Protein AF-A0A529N9Q9-F1 (afdb_monomer_lite)

Sequence (96 aa):
VVTRGGTTVYLRGQCPQDLDTAENIDSHDPVEQTHKVMQNIRQLIEECGGTMEHLVKVVVYITDVRHREAVYRTMGEYIKGVHPVSTGLVVQALAR

Foldseek 3Di:
DDDDPDDDDDDDQFWCADPVPRHHDPDPQLLSRLVSRLVVVQVVQVVVVHGLLPAAEDEEEDQDPVCVVSNCVSVCVSCPVRDHHYHYDHDNDDDD

pLDDT: mean 94.92, std 5.93, range [66.5, 98.56]

Radius of gyration: 13.72 Å; chains: 1; bounding box: 34×30×32 Å

Structure (mmCIF, N/CA/C/O backbone):
data_AF-A0A529N9Q9-F1
#
_entry.id   AF-A0A529N9Q9-F1
#
loop_
_atom_site.group_PDB
_atom_site.id
_atom_site.type_symbol
_atom_site.label_atom_id
_atom_site.label_alt_id
_atom_site.label_comp_id
_atom_site.label_asym_id
_atom_site.label_entity_id
_atom_site.label_seq_id
_atom_site.pdbx_PDB_ins_code
_atom_site.Cartn_x
_atom_site.Cartn_y
_atom_site.Cartn_z
_atom_site.occupancy
_atom_site.B_iso_or_equiv
_atom_site.auth_seq_id
_atom_site.auth_comp_id
_atom_site.auth_asym_id
_atom_site.auth_atom_id
_atom_site.pdbx_PDB_model_num
ATOM 1 N N . VAL A 1 1 ? -15.942 -4.128 8.210 1.00 66.81 1 VAL A N 1
ATOM 2 C CA . VAL A 1 1 ? -15.688 -3.626 9.580 1.00 66.81 1 VAL A CA 1
ATOM 3 C C . VAL A 1 1 ? -17.006 -3.586 10.310 1.00 66.81 1 VAL A C 1
ATOM 5 O O . VAL A 1 1 ? -17.966 -3.084 9.739 1.00 66.81 1 VAL A O 1
ATOM 8 N N . VAL A 1 2 ? -17.074 -4.129 11.521 1.00 72.75 2 VAL A N 1
ATOM 9 C CA . VAL A 1 2 ? -18.201 -3.851 12.415 1.00 72.75 2 VAL A CA 1
ATOM 10 C C . VAL A 1 2 ? -17.788 -2.641 13.240 1.00 72.75 2 VAL A C 1
ATOM 12 O O . VAL A 1 2 ? -16.905 -2.744 14.080 1.00 72.75 2 VAL A O 1
ATOM 15 N N . THR A 1 3 ? -18.363 -1.481 12.939 1.00 77.44 3 THR A N 1
ATOM 16 C CA . THR A 1 3 ? -18.102 -0.226 13.655 1.00 77.44 3 THR A CA 1
ATOM 17 C C . THR A 1 3 ? -19.430 0.427 14.024 1.00 77.44 3 THR A C 1
ATOM 19 O O . THR A 1 3 ? -20.403 0.322 13.276 1.00 77.44 3 THR A O 1
ATOM 22 N N . ARG A 1 4 ? -19.499 1.062 15.198 1.00 82.31 4 ARG A N 1
ATOM 23 C CA . ARG A 1 4 ? -20.642 1.871 15.645 1.00 82.31 4 ARG A CA 1
ATOM 24 C C . ARG A 1 4 ? -20.138 3.282 15.921 1.00 82.31 4 ARG A C 1
ATOM 26 O O . ARG A 1 4 ? -19.335 3.465 16.826 1.00 82.31 4 ARG A O 1
ATOM 33 N N . GLY A 1 5 ? -20.603 4.255 15.137 1.00 83.81 5 GLY A N 1
ATOM 34 C CA . GLY A 1 5 ? -20.230 5.666 15.295 1.00 83.81 5 GLY A CA 1
ATOM 35 C C . GLY A 1 5 ? -18.826 6.042 14.800 1.00 83.81 5 GLY A C 1
ATOM 36 O O . GLY A 1 5 ? -18.398 7.159 15.055 1.00 83.81 5 GLY A O 1
ATOM 37 N N . GLY A 1 6 ? -18.113 5.141 14.111 1.00 85.44 6 GLY A N 1
ATOM 38 C CA . GLY A 1 6 ? -16.794 5.423 13.534 1.00 85.44 6 GLY A CA 1
ATOM 39 C C . GLY A 1 6 ? -16.832 5.819 12.055 1.00 85.44 6 GLY A C 1
ATOM 40 O O . GLY A 1 6 ? -17.819 5.591 11.354 1.00 85.44 6 GLY A O 1
ATOM 41 N N . THR A 1 7 ? -15.716 6.359 11.571 1.00 90.44 7 THR A N 1
ATOM 42 C CA . THR A 1 7 ? -15.516 6.748 10.168 1.00 90.44 7 THR A CA 1
ATOM 43 C C . THR A 1 7 ? -14.965 5.578 9.356 1.00 90.44 7 THR A C 1
ATOM 45 O O . THR A 1 7 ? -14.088 4.849 9.816 1.00 90.44 7 THR A O 1
ATOM 48 N N . THR A 1 8 ? -15.459 5.393 8.130 1.00 93.94 8 THR A N 1
ATOM 49 C CA . THR A 1 8 ? -14.844 4.480 7.152 1.00 93.94 8 THR A CA 1
ATOM 50 C C . THR A 1 8 ? -14.113 5.301 6.104 1.00 93.94 8 THR A C 1
ATOM 52 O O . THR A 1 8 ? -14.721 6.154 5.463 1.00 93.94 8 THR A O 1
ATOM 55 N N . VAL A 1 9 ? -12.825 5.022 5.917 1.00 94.62 9 VAL A N 1
ATOM 56 C CA . VAL A 1 9 ? -11.978 5.692 4.926 1.00 94.62 9 VAL A CA 1
ATOM 57 C C . VAL A 1 9 ? -11.700 4.727 3.778 1.00 94.62 9 VAL A C 1
ATOM 59 O O . VAL A 1 9 ? -11.261 3.599 4.000 1.00 94.62 9 VAL A O 1
ATOM 62 N N . TYR A 1 10 ? -11.952 5.173 2.548 1.00 95.94 10 TYR A N 1
ATOM 63 C CA . TYR A 1 10 ? -11.593 4.448 1.331 1.00 95.94 10 TYR A CA 1
ATOM 64 C C . TYR A 1 10 ? -10.402 5.143 0.681 1.00 95.94 10 TYR A C 1
ATOM 66 O O . TYR A 1 10 ? -10.519 6.274 0.216 1.00 95.94 10 TYR A O 1
ATOM 74 N N . LEU A 1 11 ? -9.257 4.465 0.651 1.00 95.75 11 LEU A N 1
ATOM 75 C CA . LEU A 1 11 ? -8.057 4.985 0.008 1.00 95.75 11 LEU A CA 1
ATOM 76 C C . LEU A 1 11 ? -8.030 4.578 -1.464 1.00 95.75 11 LEU A C 1
ATOM 78 O O . LEU A 1 11 ? -8.307 3.426 -1.807 1.00 95.75 11 LEU A O 1
ATOM 82 N N . ARG A 1 12 ? -7.642 5.517 -2.335 1.00 93.88 12 ARG A N 1
ATOM 83 C CA . ARG A 1 12 ? -7.241 5.178 -3.706 1.00 93.88 12 ARG A CA 1
ATOM 84 C C . ARG A 1 12 ? -6.035 4.232 -3.674 1.00 93.88 12 ARG A C 1
ATOM 86 O O . ARG A 1 12 ? -5.273 4.237 -2.704 1.00 93.88 12 ARG A O 1
ATOM 93 N N . GLY A 1 13 ? -5.846 3.457 -4.743 1.00 94.69 13 GLY A N 1
ATOM 94 C CA . GLY A 1 13 ? -4.651 2.627 -4.903 1.00 94.69 13 GLY A CA 1
ATOM 95 C C . GLY A 1 13 ? -3.383 3.471 -4.773 1.00 94.69 13 GLY A C 1
ATOM 96 O O . GLY A 1 13 ? -3.317 4.568 -5.324 1.00 94.69 13 GLY A O 1
ATOM 97 N N . GLN A 1 14 ? -2.413 2.980 -4.006 1.00 96.62 14 GLN A N 1
ATOM 98 C CA . GLN A 1 14 ? -1.148 3.673 -3.785 1.00 96.62 14 GLN A CA 1
ATOM 99 C C . GLN A 1 14 ? -0.055 3.059 -4.657 1.00 96.62 14 GLN A C 1
ATOM 101 O O . GLN A 1 14 ? 0.138 1.844 -4.655 1.00 96.62 14 GLN A O 1
ATOM 106 N N . CYS A 1 15 ? 0.651 3.926 -5.378 1.00 96.00 15 CYS A N 1
ATOM 107 C CA . CYS A 1 15 ? 1.852 3.623 -6.154 1.00 96.00 15 CYS A CA 1
ATOM 108 C C . CYS A 1 15 ? 3.097 4.086 -5.377 1.00 96.00 15 CYS A C 1
ATOM 110 O O . CYS A 1 15 ? 2.954 4.865 -4.425 1.00 96.00 15 CYS A O 1
ATOM 112 N N . PRO A 1 16 ? 4.311 3.636 -5.747 1.00 96.75 16 PRO A N 1
ATOM 113 C CA . PRO A 1 16 ? 5.551 4.099 -5.128 1.00 96.75 16 PRO A CA 1
ATOM 114 C C . PRO A 1 16 ? 5.899 5.513 -5.623 1.00 96.75 16 PRO A C 1
ATOM 116 O O . PRO A 1 16 ? 6.898 5.725 -6.301 1.00 96.75 16 PRO A O 1
ATOM 119 N N . GLN A 1 17 ? 5.038 6.477 -5.307 1.00 95.12 17 GLN A N 1
ATOM 120 C CA . GLN A 1 17 ? 5.103 7.857 -5.779 1.00 95.12 17 GLN A CA 1
ATOM 121 C C . GLN A 1 17 ? 5.182 8.841 -4.624 1.00 95.12 17 GLN A C 1
ATOM 123 O O . GLN A 1 17 ? 4.680 8.564 -3.534 1.00 95.12 17 GLN A O 1
ATOM 128 N N . ASP A 1 18 ? 5.768 10.000 -4.865 1.00 95.31 18 ASP A N 1
ATOM 129 C CA . ASP A 1 18 ? 5.603 11.149 -3.993 1.00 95.31 18 ASP A CA 1
ATOM 130 C C . ASP A 1 18 ? 4.149 11.654 -4.035 1.00 95.31 18 ASP A C 1
ATOM 132 O O . ASP A 1 18 ? 3.524 11.700 -5.098 1.00 95.31 18 ASP A O 1
ATOM 136 N N . LEU A 1 19 ? 3.569 11.951 -2.870 1.00 93.25 19 LEU A N 1
ATOM 137 C CA . LEU A 1 19 ? 2.161 12.347 -2.787 1.00 93.25 19 LEU A CA 1
ATOM 138 C C . LEU A 1 19 ? 1.936 13.808 -3.191 1.00 93.25 19 LEU A C 1
ATOM 140 O O . LEU A 1 19 ? 0.838 14.115 -3.659 1.00 93.25 19 LEU A O 1
ATOM 144 N N . ASP A 1 20 ? 2.959 14.658 -3.080 1.00 93.50 20 ASP A N 1
ATOM 145 C CA . ASP A 1 20 ? 2.884 16.080 -3.410 1.00 93.50 20 ASP A CA 1
ATOM 146 C C . ASP A 1 20 ? 3.160 16.317 -4.898 1.00 93.50 20 ASP A C 1
ATOM 148 O O . ASP A 1 20 ? 2.460 17.100 -5.544 1.00 93.50 20 ASP A O 1
ATOM 152 N N . THR A 1 21 ? 4.149 15.619 -5.470 1.00 95.06 21 THR A N 1
ATOM 153 C CA . THR A 1 21 ? 4.537 15.804 -6.884 1.00 95.06 21 THR A CA 1
ATOM 154 C C . THR A 1 21 ? 3.877 14.820 -7.847 1.00 95.06 21 THR A C 1
ATOM 156 O O . THR A 1 21 ? 3.875 15.057 -9.053 1.00 95.06 21 THR A O 1
ATOM 159 N N . ALA A 1 22 ? 3.307 13.724 -7.335 1.00 91.88 22 ALA A N 1
ATOM 160 C CA . ALA A 1 22 ? 2.806 12.592 -8.120 1.00 91.88 22 ALA A CA 1
ATOM 161 C C . ALA A 1 22 ? 3.873 11.880 -8.981 1.00 91.88 22 ALA A C 1
ATOM 163 O O . ALA A 1 22 ? 3.535 11.075 -9.853 1.00 91.88 22 ALA A O 1
ATOM 164 N N . GLU A 1 23 ? 5.161 12.126 -8.731 1.00 95.00 23 GLU A N 1
ATOM 165 C CA . GLU A 1 23 ? 6.256 11.445 -9.422 1.00 95.00 23 GLU A CA 1
ATOM 166 C C . GLU A 1 23 ? 6.557 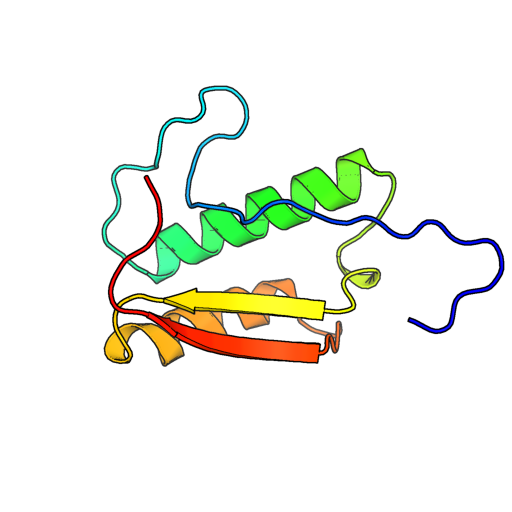10.093 -8.769 1.00 95.00 23 GLU A C 1
ATOM 168 O O . GLU A 1 23 ? 6.623 9.974 -7.545 1.00 95.00 23 GLU A O 1
ATOM 173 N N . ASN A 1 24 ? 6.760 9.054 -9.582 1.00 94.31 24 ASN A N 1
ATOM 174 C CA . ASN A 1 24 ? 7.211 7.759 -9.075 1.00 94.31 24 ASN A CA 1
ATOM 175 C C . ASN A 1 24 ? 8.680 7.835 -8.657 1.00 94.31 24 ASN A C 1
ATOM 177 O O . ASN A 1 24 ? 9.480 8.495 -9.319 1.00 94.31 24 ASN A O 1
ATOM 181 N N . ILE A 1 25 ? 9.048 7.092 -7.616 1.00 95.69 25 ILE A N 1
ATOM 182 C CA . ILE A 1 25 ? 10.460 6.863 -7.310 1.00 95.69 25 ILE A CA 1
ATOM 183 C C . ILE A 1 25 ? 11.124 6.133 -8.483 1.00 95.69 25 ILE A C 1
ATOM 185 O O . ILE A 1 25 ? 10.522 5.246 -9.098 1.00 95.69 25 ILE A O 1
ATOM 189 N N . ASP A 1 26 ? 12.379 6.472 -8.764 1.00 95.25 26 ASP A N 1
ATOM 190 C CA . ASP A 1 26 ? 13.184 5.791 -9.779 1.00 95.25 26 ASP A CA 1
ATOM 191 C C . ASP A 1 26 ? 13.802 4.507 -9.204 1.00 95.25 26 ASP A C 1
ATOM 193 O O . ASP A 1 26 ? 15.004 4.402 -8.976 1.00 95.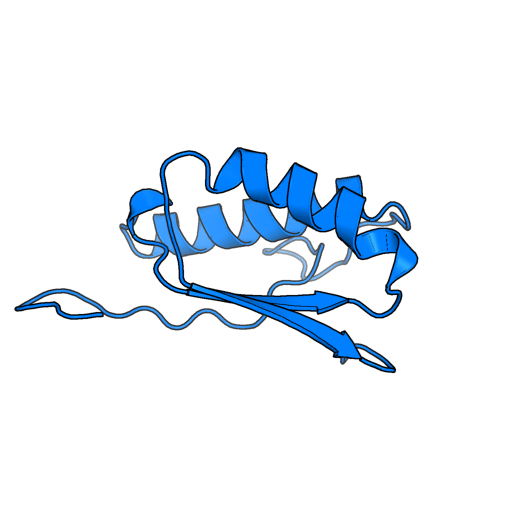25 26 ASP A O 1
ATOM 197 N N . SER A 1 27 ? 12.945 3.537 -8.881 1.00 95.31 27 SER A N 1
ATOM 198 C CA . SER A 1 27 ? 13.361 2.230 -8.377 1.00 95.31 27 SER A CA 1
ATOM 199 C C . SER A 1 27 ? 12.593 1.115 -9.061 1.00 95.31 27 SER A C 1
ATOM 201 O O . SER A 1 27 ? 11.386 1.210 -9.286 1.00 95.31 27 SER A O 1
ATOM 203 N N . HIS A 1 28 ? 13.306 0.033 -9.362 1.00 94.06 28 HIS A N 1
ATOM 204 C CA . HIS A 1 28 ? 12.748 -1.229 -9.847 1.00 94.06 28 HIS A CA 1
ATOM 205 C C . HIS A 1 28 ? 12.800 -2.324 -8.770 1.00 94.06 28 HIS A C 1
ATOM 207 O O . HIS A 1 28 ? 12.401 -3.459 -9.035 1.00 94.06 28 HIS A O 1
ATOM 213 N N . ASP A 1 29 ? 13.289 -2.006 -7.565 1.00 97.62 29 ASP A N 1
ATOM 214 C CA . ASP A 1 29 ? 13.313 -2.942 -6.447 1.00 97.62 29 ASP A CA 1
ATOM 215 C C . ASP A 1 29 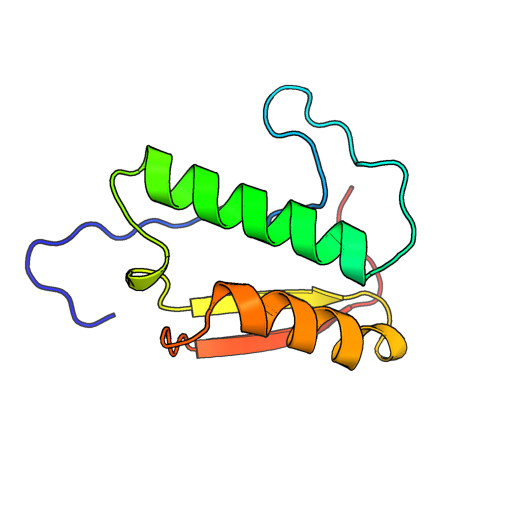? 11.917 -3.019 -5.801 1.00 97.62 29 ASP A C 1
ATOM 217 O O . ASP A 1 29 ? 11.416 -2.013 -5.283 1.00 97.62 29 ASP A O 1
ATOM 221 N N . PRO A 1 30 ? 11.264 -4.198 -5.780 1.00 97.38 30 PRO A N 1
ATOM 222 C CA . PRO A 1 30 ? 9.977 -4.360 -5.112 1.00 97.38 30 PRO A CA 1
ATOM 223 C C . PRO A 1 30 ? 10.008 -4.001 -3.620 1.00 97.38 30 PRO A C 1
ATOM 225 O O . PRO A 1 30 ? 8.971 -3.605 -3.084 1.00 97.38 30 PRO A O 1
ATOM 228 N N . VAL A 1 31 ? 11.148 -4.135 -2.931 1.00 98.44 31 VAL A N 1
ATOM 229 C CA . VAL A 1 31 ? 11.270 -3.787 -1.505 1.00 98.44 31 VAL A CA 1
ATOM 230 C C . VAL A 1 31 ? 11.151 -2.278 -1.317 1.00 98.44 31 VAL A C 1
ATOM 232 O O . VAL A 1 31 ? 10.280 -1.822 -0.573 1.00 98.44 31 VAL A O 1
ATOM 235 N N . GLU A 1 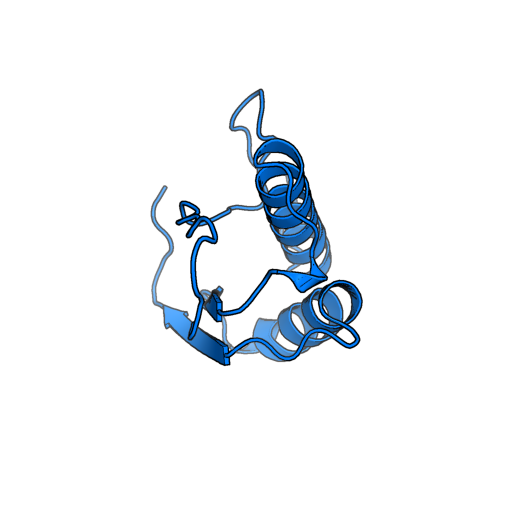32 ? 11.961 -1.497 -2.032 1.00 98.50 32 GLU A N 1
ATOM 236 C CA . GLU A 1 32 ? 11.920 -0.030 -1.983 1.00 98.50 32 GLU A CA 1
ATOM 237 C C . GLU A 1 32 ? 10.552 0.516 -2.403 1.00 98.50 32 GLU A C 1
ATOM 239 O O . GLU A 1 32 ? 9.973 1.363 -1.715 1.00 98.50 32 GLU A O 1
ATOM 244 N N . GLN A 1 33 ? 9.979 -0.028 -3.482 1.00 98.19 33 GLN A N 1
ATOM 245 C CA . GLN A 1 33 ? 8.634 0.339 -3.920 1.00 98.19 33 GLN A CA 1
ATOM 246 C C . GLN A 1 33 ? 7.583 0.047 -2.840 1.00 98.19 33 GLN A C 1
ATOM 248 O O . GLN A 1 33 ? 6.719 0.886 -2.573 1.00 98.19 33 GLN A O 1
ATOM 253 N N . THR A 1 34 ? 7.664 -1.110 -2.174 1.00 98.56 34 THR A N 1
ATOM 254 C CA . THR A 1 34 ? 6.726 -1.469 -1.098 1.00 98.56 34 THR A CA 1
ATOM 255 C C . THR A 1 34 ? 6.859 -0.530 0.097 1.00 98.56 34 THR A C 1
ATOM 257 O O . THR A 1 34 ? 5.839 -0.107 0.642 1.00 98.56 34 THR A O 1
ATOM 260 N N . HIS A 1 35 ? 8.081 -0.152 0.489 1.00 98.56 35 HIS A N 1
ATOM 261 C CA . HIS A 1 35 ? 8.288 0.831 1.556 1.00 98.56 35 HIS A CA 1
ATOM 262 C C . HIS A 1 35 ? 7.598 2.156 1.236 1.00 98.56 35 HIS A C 1
ATOM 264 O O . HIS A 1 35 ? 6.852 2.663 2.078 1.00 98.56 35 HIS A O 1
ATOM 270 N N . LYS A 1 36 ? 7.773 2.683 0.017 1.00 98.44 36 LYS A N 1
ATOM 271 C CA . LYS A 1 36 ? 7.133 3.942 -0.382 1.00 98.44 36 LYS A CA 1
ATOM 272 C C . LYS A 1 36 ? 5.607 3.831 -0.395 1.00 98.44 36 LYS A C 1
ATOM 274 O O . LYS A 1 36 ? 4.928 4.690 0.159 1.00 98.44 36 LYS A O 1
ATOM 279 N N . VAL A 1 37 ? 5.059 2.745 -0.947 1.00 98.19 37 VAL A N 1
ATOM 280 C CA . VAL A 1 37 ? 3.607 2.486 -0.940 1.00 98.19 37 VAL A CA 1
ATOM 281 C C . VAL A 1 37 ? 3.057 2.444 0.489 1.00 98.19 37 VAL A C 1
ATOM 283 O O . VAL A 1 37 ? 2.046 3.081 0.779 1.00 98.19 37 VAL A O 1
ATOM 286 N N . MET A 1 38 ? 3.721 1.733 1.404 1.00 98.44 38 MET A N 1
ATOM 287 C CA . MET A 1 38 ? 3.261 1.611 2.790 1.00 98.44 38 MET A CA 1
ATOM 288 C C . MET A 1 38 ? 3.429 2.904 3.598 1.00 98.44 38 MET A C 1
ATOM 290 O O . MET A 1 38 ? 2.608 3.179 4.474 1.00 98.44 38 MET A O 1
ATOM 294 N N . GLN A 1 39 ? 4.447 3.716 3.300 1.00 98.50 39 GLN A N 1
ATOM 295 C CA . GLN A 1 39 ? 4.587 5.071 3.847 1.00 98.50 39 GLN A CA 1
ATOM 296 C C . GLN A 1 39 ? 3.427 5.966 3.399 1.00 98.50 39 GLN A C 1
ATOM 298 O O . GLN A 1 39 ? 2.805 6.602 4.245 1.00 98.50 39 GLN A O 1
ATOM 303 N N . ASN A 1 40 ? 3.068 5.933 2.112 1.00 98.31 40 ASN A N 1
ATOM 304 C CA . ASN A 1 40 ? 1.930 6.687 1.584 1.00 98.31 40 ASN A CA 1
ATOM 305 C C . ASN A 1 40 ? 0.607 6.254 2.236 1.00 98.31 40 ASN A C 1
ATOM 307 O O . ASN A 1 40 ? -0.197 7.095 2.627 1.00 98.31 40 ASN A O 1
ATOM 311 N N . ILE A 1 41 ? 0.382 4.943 2.401 1.00 98.06 41 ILE A N 1
ATOM 312 C CA . ILE A 1 41 ? -0.805 4.423 3.102 1.00 98.06 41 ILE A CA 1
ATOM 313 C C . ILE A 1 41 ? -0.853 4.944 4.541 1.00 98.06 41 ILE A C 1
ATOM 315 O O . ILE A 1 41 ? -1.904 5.410 4.977 1.00 98.06 41 ILE A O 1
ATOM 319 N N . ARG A 1 42 ? 0.267 4.880 5.272 1.00 97.94 42 ARG A N 1
ATOM 320 C CA . ARG A 1 42 ? 0.350 5.379 6.649 1.00 97.94 42 ARG A CA 1
ATOM 321 C C . ARG A 1 42 ? 0.021 6.867 6.725 1.00 97.94 42 ARG A C 1
ATOM 323 O O . ARG A 1 42 ? -0.859 7.231 7.496 1.00 97.94 42 ARG A O 1
ATOM 330 N N . GLN A 1 43 ? 0.675 7.678 5.896 1.00 98.00 43 GLN A N 1
ATOM 331 C CA . GLN A 1 43 ? 0.465 9.122 5.850 1.00 98.00 43 GLN A CA 1
ATOM 332 C C . GLN A 1 43 ? -1.010 9.460 5.599 1.00 98.00 43 GLN A C 1
ATOM 334 O O . GLN A 1 43 ? -1.601 10.221 6.355 1.00 98.00 43 GLN A O 1
ATOM 339 N N . LEU A 1 44 ? -1.646 8.828 4.608 1.00 97.50 44 LEU A N 1
ATOM 340 C CA . LEU A 1 44 ? -3.056 9.083 4.292 1.00 97.50 44 LEU A CA 1
ATOM 341 C C . LEU A 1 44 ? -4.011 8.649 5.414 1.00 97.50 44 LEU A C 1
ATOM 343 O O . LEU A 1 44 ? -5.043 9.284 5.629 1.00 97.50 44 LEU A O 1
ATOM 347 N N . ILE A 1 45 ? -3.696 7.566 6.132 1.00 97.19 45 ILE A N 1
ATOM 348 C CA . ILE A 1 45 ? -4.476 7.157 7.308 1.00 97.19 45 ILE A CA 1
ATOM 349 C C . ILE A 1 45 ? -4.335 8.195 8.430 1.00 97.19 45 ILE A C 1
ATOM 351 O O . ILE A 1 45 ? -5.338 8.549 9.052 1.00 97.19 45 ILE A O 1
ATOM 355 N N . GLU A 1 46 ? -3.121 8.688 8.674 1.00 97.50 46 GLU A N 1
ATOM 356 C CA . GLU A 1 46 ? -2.822 9.696 9.699 1.00 97.50 46 GLU A CA 1
ATOM 357 C C . GLU A 1 46 ? -3.470 11.053 9.377 1.00 97.50 46 GLU A C 1
ATOM 359 O O . GLU A 1 46 ? -4.076 11.661 10.258 1.00 97.50 46 GLU A O 1
ATOM 364 N N . GLU A 1 47 ? -3.463 11.485 8.113 1.00 96.69 47 GLU A N 1
ATOM 365 C CA . GLU A 1 47 ? -4.163 12.692 7.638 1.00 96.69 47 GLU A CA 1
ATOM 366 C C . GLU A 1 47 ? -5.685 12.614 7.847 1.00 96.69 47 GLU A C 1
ATOM 368 O O . GLU A 1 47 ? -6.343 13.629 8.074 1.00 96.69 47 GLU A O 1
ATOM 373 N N . CYS A 1 48 ? -6.253 11.404 7.842 1.00 96.06 48 CYS A N 1
ATOM 374 C CA . CYS A 1 48 ? -7.658 11.167 8.178 1.00 96.06 48 CYS A CA 1
ATOM 375 C C . CYS A 1 48 ? -7.925 11.095 9.697 1.00 96.06 48 CYS A C 1
ATOM 377 O O . CYS A 1 48 ? -9.050 10.791 10.104 1.00 96.06 48 CYS A O 1
ATOM 379 N N . GLY A 1 49 ? -6.912 11.323 10.540 1.00 95.94 49 GLY A N 1
ATOM 380 C CA . GLY A 1 49 ? -6.995 11.206 11.999 1.00 95.94 49 GLY A CA 1
ATOM 381 C C . GLY A 1 49 ? -6.931 9.766 12.523 1.00 95.94 49 GLY A C 1
ATOM 382 O O . GLY A 1 49 ? -7.335 9.507 13.657 1.00 95.94 49 GLY A O 1
ATOM 383 N N . GLY A 1 50 ? -6.480 8.813 11.701 1.00 95.56 50 GLY A N 1
ATOM 384 C CA . GLY A 1 50 ? -6.323 7.407 12.065 1.00 95.56 50 GLY A CA 1
ATOM 385 C C . GLY A 1 50 ? -4.883 7.011 12.408 1.00 95.56 50 GLY A C 1
ATOM 386 O O . GLY A 1 50 ? -3.972 7.827 12.432 1.00 95.56 50 GLY A O 1
ATOM 387 N N . THR A 1 51 ? -4.674 5.715 12.643 1.00 96.75 51 THR A N 1
ATOM 388 C CA . THR A 1 51 ? -3.360 5.078 12.789 1.00 96.75 51 THR A CA 1
ATOM 389 C C . THR A 1 51 ? -3.356 3.772 11.994 1.00 96.75 51 THR A C 1
ATOM 391 O O . THR A 1 51 ? -4.416 3.268 11.609 1.00 96.75 51 THR A O 1
ATOM 394 N N . MET A 1 52 ? -2.180 3.176 11.775 1.00 96.62 52 MET A N 1
ATOM 395 C CA . MET A 1 52 ? -2.069 1.883 11.082 1.00 96.62 52 MET A CA 1
ATOM 396 C C . MET A 1 52 ? -2.895 0.761 11.732 1.00 96.62 52 MET A C 1
ATOM 398 O O . MET A 1 52 ? -3.306 -0.155 11.026 1.00 96.62 52 MET A O 1
ATOM 402 N N . GLU A 1 53 ? -3.200 0.838 13.032 1.00 95.94 53 GLU A N 1
ATOM 403 C CA . GLU A 1 53 ? -4.064 -0.126 13.734 1.00 95.94 53 GLU A CA 1
ATOM 404 C C . GLU A 1 53 ? -5.505 -0.139 13.203 1.00 95.94 53 GLU A C 1
ATOM 406 O O . GLU A 1 53 ? -6.205 -1.145 13.312 1.00 95.94 53 GLU A O 1
ATOM 411 N N . HIS A 1 54 ? -5.944 0.952 12.570 1.00 95.31 54 HIS A N 1
ATOM 412 C CA . HIS A 1 54 ? -7.254 1.048 11.929 1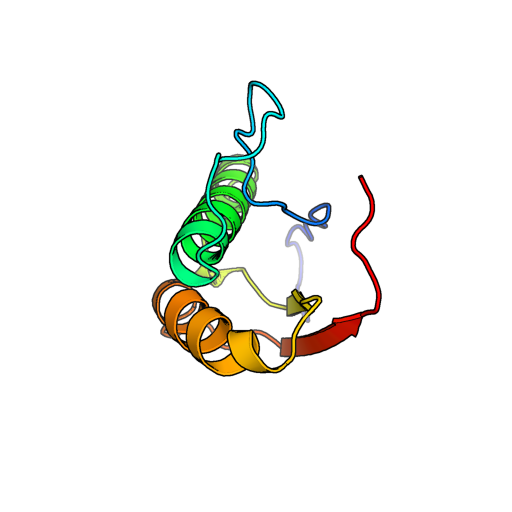.00 95.31 54 HIS A CA 1
ATOM 413 C C . HIS A 1 54 ? -7.292 0.421 10.524 1.00 95.31 54 HIS A C 1
ATOM 415 O O . HIS A 1 54 ? -8.360 0.375 9.905 1.00 95.31 54 HIS A O 1
ATOM 421 N N . LEU A 1 55 ? -6.165 -0.073 9.992 1.00 96.31 55 LEU A N 1
ATOM 422 C CA . LEU A 1 55 ? -6.146 -0.773 8.710 1.00 96.31 55 LEU A CA 1
ATOM 423 C C . LEU A 1 55 ? -6.843 -2.133 8.844 1.00 96.31 55 LEU A C 1
ATOM 425 O O . LEU A 1 55 ? -6.364 -3.047 9.506 1.00 96.31 55 LEU A O 1
ATOM 429 N N . VAL A 1 56 ? -7.967 -2.289 8.149 1.00 95.94 56 VAL A N 1
ATOM 430 C CA . VAL A 1 56 ? -8.807 -3.500 8.228 1.00 95.94 56 VAL A CA 1
ATOM 431 C C . VAL A 1 56 ? -8.765 -4.377 6.979 1.00 95.94 56 VAL A C 1
ATOM 433 O O . VAL A 1 56 ? -9.107 -5.560 7.039 1.00 95.94 56 VAL A O 1
ATOM 436 N N . LYS A 1 57 ? -8.389 -3.810 5.829 1.00 97.12 57 LYS A N 1
ATOM 437 C CA . LYS A 1 57 ? -8.328 -4.515 4.550 1.00 97.12 57 LYS A CA 1
ATOM 438 C C . LYS A 1 57 ? -7.288 -3.882 3.634 1.00 97.12 57 LYS A C 1
ATOM 440 O O . LYS A 1 57 ? -7.262 -2.665 3.492 1.00 97.12 57 LYS A O 1
ATOM 445 N N . VAL A 1 58 ? -6.508 -4.721 2.962 1.00 97.38 58 VAL A N 1
ATOM 446 C CA . VAL A 1 58 ? -5.578 -4.336 1.897 1.00 97.38 58 VAL A CA 1
ATOM 447 C C . VAL A 1 58 ? -5.769 -5.249 0.684 1.00 97.38 58 VAL A C 1
ATOM 449 O O . VAL A 1 58 ? -6.011 -6.451 0.818 1.00 97.38 58 VAL A O 1
ATOM 452 N N . VAL A 1 59 ? -5.690 -4.671 -0.513 1.00 98.19 59 VAL A N 1
ATOM 453 C CA . VAL A 1 59 ? -5.681 -5.410 -1.780 1.00 98.19 59 VAL A CA 1
ATOM 454 C C . VAL A 1 59 ? -4.404 -5.033 -2.515 1.00 98.19 59 VAL A C 1
ATOM 456 O O . VAL A 1 59 ? -4.206 -3.870 -2.854 1.00 98.19 59 VAL A O 1
ATOM 459 N N . VAL A 1 60 ? -3.531 -6.014 -2.714 1.00 98.06 60 VAL A N 1
ATOM 460 C CA . VAL A 1 60 ? -2.193 -5.841 -3.275 1.00 98.06 60 VAL A CA 1
ATOM 461 C C . VAL A 1 60 ? -2.186 -6.360 -4.706 1.00 98.06 60 VAL A C 1
ATOM 463 O O . VAL A 1 60 ? -2.495 -7.529 -4.946 1.00 98.06 60 VAL A O 1
ATOM 466 N N . TYR A 1 61 ? -1.793 -5.498 -5.638 1.00 98.19 61 TYR A N 1
ATOM 467 C CA . TYR A 1 61 ? -1.594 -5.835 -7.042 1.00 98.19 61 TYR A CA 1
ATOM 468 C C . TYR A 1 61 ? -0.100 -5.797 -7.350 1.00 98.19 61 TYR A C 1
ATOM 470 O O . TYR A 1 61 ? 0.551 -4.781 -7.118 1.00 98.19 61 TYR A O 1
ATOM 478 N N . ILE A 1 62 ? 0.437 -6.892 -7.877 1.00 97.69 62 ILE A N 1
ATOM 479 C CA . ILE A 1 62 ? 1.809 -6.972 -8.392 1.00 97.69 62 ILE A CA 1
ATOM 480 C C . ILE A 1 62 ? 1.772 -7.461 -9.837 1.00 97.69 62 ILE A C 1
ATOM 482 O O . ILE A 1 62 ? 0.833 -8.145 -10.237 1.00 97.69 62 ILE A O 1
ATOM 486 N N . THR A 1 63 ? 2.784 -7.126 -10.629 1.00 96.94 63 THR A N 1
ATOM 487 C CA . THR A 1 63 ? 2.875 -7.584 -12.025 1.00 96.94 63 THR A CA 1
ATOM 488 C C . THR A 1 63 ? 3.639 -8.893 -12.178 1.00 96.94 63 THR A C 1
ATOM 490 O O . THR A 1 63 ? 3.452 -9.613 -13.153 1.00 96.94 63 THR A O 1
ATOM 493 N N . ASP A 1 64 ? 4.472 -9.233 -11.195 1.00 96.88 64 ASP A N 1
ATOM 494 C CA . ASP A 1 64 ? 5.318 -10.417 -11.228 1.00 96.88 64 ASP A CA 1
ATOM 495 C C . ASP A 1 64 ? 5.245 -11.177 -9.902 1.00 96.88 64 ASP A C 1
ATOM 497 O O . ASP A 1 64 ? 5.542 -10.647 -8.829 1.00 96.88 64 ASP A O 1
ATOM 501 N N . VAL A 1 65 ? 4.874 -12.455 -9.983 1.00 97.00 65 VAL A N 1
ATOM 502 C CA . VAL A 1 65 ? 4.764 -13.349 -8.826 1.00 97.00 65 VAL A CA 1
ATOM 503 C C . VAL A 1 65 ? 6.091 -13.517 -8.078 1.00 97.00 65 VAL A C 1
ATOM 505 O O . VAL A 1 65 ? 6.076 -13.750 -6.869 1.00 97.00 65 VAL A O 1
ATOM 508 N N . ARG A 1 66 ? 7.236 -13.348 -8.755 1.00 97.88 66 ARG A N 1
ATOM 509 C CA . ARG A 1 66 ? 8.578 -13.446 -8.156 1.00 97.88 66 ARG A CA 1
ATOM 510 C C . ARG A 1 66 ? 8.825 -12.375 -7.093 1.00 97.88 66 ARG A C 1
ATOM 512 O O . ARG A 1 66 ? 9.638 -12.585 -6.202 1.00 97.88 66 ARG A O 1
ATOM 519 N N . HIS A 1 67 ? 8.101 -11.258 -7.137 1.00 97.44 67 HIS A N 1
ATOM 520 C CA . HIS A 1 67 ? 8.216 -10.186 -6.146 1.00 97.44 67 HIS A CA 1
ATOM 521 C C . HIS A 1 67 ? 7.367 -10.417 -4.891 1.00 97.44 67 HIS A C 1
ATOM 523 O O . HIS A 1 67 ? 7.550 -9.719 -3.896 1.00 97.44 67 HIS A O 1
ATOM 529 N N . ARG A 1 68 ? 6.453 -11.398 -4.903 1.00 97.12 68 ARG A N 1
ATOM 530 C CA . ARG A 1 68 ? 5.468 -11.610 -3.832 1.00 97.12 68 ARG A CA 1
ATOM 531 C C . ARG A 1 68 ? 6.099 -11.719 -2.446 1.00 97.12 68 ARG A C 1
ATOM 533 O O . ARG A 1 68 ? 5.596 -11.103 -1.513 1.00 97.12 68 ARG A O 1
ATOM 540 N N . GLU A 1 69 ? 7.157 -12.513 -2.302 1.00 97.62 69 GLU A N 1
ATOM 541 C CA . GLU A 1 69 ? 7.797 -12.731 -1.001 1.00 97.62 69 GLU A CA 1
ATOM 542 C C . GLU A 1 69 ? 8.397 -11.436 -0.448 1.00 97.62 69 GLU A C 1
ATOM 544 O O . GLU A 1 69 ? 8.113 -11.067 0.691 1.00 97.62 69 GLU A O 1
ATOM 549 N N . ALA A 1 70 ? 9.155 -10.714 -1.278 1.00 98.19 70 ALA A N 1
ATOM 550 C CA . ALA A 1 70 ? 9.755 -9.436 -0.917 1.00 98.19 70 ALA A CA 1
ATOM 551 C C . ALA A 1 70 ? 8.684 -8.418 -0.494 1.00 98.19 70 ALA A C 1
ATOM 553 O O . ALA A 1 70 ? 8.747 -7.889 0.613 1.00 98.19 70 ALA A O 1
ATOM 554 N N . VAL A 1 71 ? 7.645 -8.240 -1.321 1.00 98.31 71 VAL A N 1
ATOM 555 C CA . VAL A 1 71 ? 6.524 -7.329 -1.042 1.00 98.31 71 VAL A CA 1
ATOM 556 C C . VAL A 1 71 ? 5.823 -7.702 0.266 1.00 98.31 71 VAL A C 1
ATOM 558 O O . VAL A 1 71 ? 5.544 -6.837 1.092 1.00 98.31 71 VAL A O 1
ATOM 561 N N . TYR A 1 72 ? 5.532 -8.984 0.499 1.00 97.38 72 TYR A N 1
ATOM 562 C CA . TYR A 1 72 ? 4.757 -9.399 1.674 1.00 97.38 72 TYR A CA 1
ATOM 563 C C . TYR A 1 72 ? 5.560 -9.317 2.963 1.00 97.38 72 TYR A C 1
ATOM 565 O O . TYR A 1 72 ? 5.002 -8.933 3.990 1.00 97.38 72 TYR A O 1
ATOM 573 N N . ARG A 1 73 ? 6.853 -9.646 2.918 1.00 97.94 73 ARG A N 1
ATOM 574 C CA . ARG A 1 73 ? 7.741 -9.491 4.068 1.00 97.94 73 ARG A CA 1
ATOM 575 C C . ARG A 1 73 ? 7.853 -8.020 4.457 1.00 97.94 73 ARG A C 1
ATOM 577 O O . ARG A 1 73 ? 7.597 -7.696 5.612 1.00 97.94 73 ARG A O 1
ATOM 584 N N . THR A 1 74 ? 8.126 -7.146 3.488 1.00 98.56 74 THR A N 1
ATOM 585 C CA . THR A 1 74 ? 8.227 -5.700 3.717 1.00 98.56 74 THR A CA 1
ATOM 586 C C . THR A 1 74 ? 6.905 -5.116 4.207 1.00 98.56 74 THR A C 1
ATOM 588 O O . THR A 1 74 ? 6.882 -4.436 5.225 1.00 98.56 74 THR A O 1
ATOM 591 N N . MET A 1 75 ? 5.773 -5.433 3.569 1.00 98.00 75 MET A N 1
ATOM 592 C CA . MET A 1 75 ? 4.450 -5.011 4.048 1.00 98.00 75 MET A CA 1
ATOM 593 C C . MET A 1 75 ? 4.176 -5.509 5.477 1.00 98.00 75 MET A C 1
ATOM 595 O O . MET A 1 75 ? 3.623 -4.767 6.288 1.00 98.00 75 MET A O 1
ATOM 599 N N . GLY A 1 76 ? 4.593 -6.739 5.795 1.00 97.25 76 GLY A N 1
ATOM 600 C CA . GLY A 1 76 ? 4.457 -7.367 7.110 1.00 97.25 76 GLY A CA 1
ATOM 601 C C . GLY A 1 76 ? 5.098 -6.574 8.251 1.00 97.25 76 GLY A C 1
ATOM 602 O O . GLY A 1 76 ? 4.575 -6.584 9.364 1.00 97.25 76 GLY A O 1
ATOM 603 N N . GLU A 1 77 ? 6.173 -5.834 7.980 1.00 97.56 77 GLU A N 1
ATOM 604 C CA . GLU A 1 77 ? 6.819 -4.952 8.962 1.00 97.56 77 GLU A CA 1
ATOM 605 C C . GLU A 1 77 ? 5.911 -3.781 9.372 1.00 97.56 77 GLU A C 1
ATOM 607 O O . GLU A 1 77 ? 5.916 -3.369 10.531 1.00 97.56 77 GLU A O 1
ATOM 612 N N . TYR A 1 78 ? 5.081 -3.282 8.450 1.00 97.81 78 TYR A N 1
ATOM 613 C CA . TYR A 1 78 ? 4.174 -2.150 8.679 1.00 97.81 78 TYR A CA 1
ATOM 614 C C . TYR A 1 78 ? 2.855 -2.555 9.329 1.00 97.81 78 TYR A C 1
ATOM 616 O O . TYR A 1 78 ? 2.236 -1.736 10.004 1.00 97.81 78 TYR A O 1
ATOM 624 N N . ILE A 1 79 ? 2.411 -3.792 9.102 1.00 96.38 79 ILE A N 1
ATOM 625 C CA . ILE A 1 79 ? 1.149 -4.323 9.636 1.00 96.38 79 ILE A CA 1
ATOM 626 C C . ILE A 1 79 ? 1.380 -5.270 10.816 1.00 96.38 79 ILE A C 1
ATOM 628 O O . ILE A 1 79 ? 0.505 -6.048 11.175 1.00 96.38 79 ILE A O 1
ATOM 632 N N . LYS A 1 80 ? 2.559 -5.248 11.442 1.00 95.31 80 LYS A N 1
ATOM 633 C CA . LYS A 1 80 ? 2.840 -6.100 12.599 1.00 95.31 80 LYS A CA 1
ATOM 634 C C . LYS A 1 80 ? 1.839 -5.817 13.726 1.00 95.31 80 LYS A C 1
ATOM 636 O O . LYS A 1 80 ? 1.734 -4.692 14.195 1.00 95.31 80 LYS A O 1
ATOM 641 N N . GLY A 1 81 ? 1.113 -6.848 14.160 1.00 95.69 81 GLY A N 1
ATOM 642 C CA . GLY A 1 81 ? 0.052 -6.732 15.174 1.00 95.69 81 GLY A CA 1
ATOM 643 C C . GLY A 1 81 ? -1.283 -6.192 14.643 1.00 95.69 81 GLY A C 1
ATOM 644 O O . GLY A 1 81 ? -2.291 -6.269 15.338 1.00 95.69 81 GLY A O 1
ATOM 645 N N . VAL A 1 82 ? -1.317 -5.720 13.396 1.00 92.81 82 VAL A N 1
ATOM 646 C CA . VAL A 1 82 ? -2.534 -5.348 12.680 1.00 92.81 82 VAL A CA 1
ATOM 647 C C . VAL A 1 82 ? -2.885 -6.530 11.785 1.00 92.81 82 VAL A C 1
ATOM 649 O O . VAL A 1 82 ? -2.094 -6.950 10.946 1.00 92.81 82 VAL A O 1
ATOM 652 N N . HIS A 1 83 ? -4.057 -7.123 11.973 1.00 92.25 83 HIS A N 1
ATOM 653 C CA . HIS A 1 83 ? -4.460 -8.334 11.253 1.00 92.25 83 HIS A CA 1
ATOM 654 C C . HIS A 1 83 ? -5.532 -8.013 10.197 1.00 92.25 83 HIS A C 1
ATOM 656 O O . HIS A 1 83 ? -6.677 -8.453 10.343 1.00 92.25 83 HIS A O 1
ATOM 662 N N . PRO A 1 84 ? -5.219 -7.220 9.146 1.00 95.69 84 PRO A N 1
ATOM 663 C CA . PRO A 1 84 ? -6.198 -6.879 8.132 1.00 95.69 84 PRO A CA 1
ATOM 664 C C . PRO A 1 84 ? -6.498 -8.093 7.254 1.00 95.69 84 PRO A C 1
ATOM 666 O O . PRO A 1 84 ? -5.666 -8.983 7.057 1.00 95.69 84 PRO A O 1
ATOM 669 N N . VAL A 1 85 ? -7.663 -8.078 6.614 1.00 96.75 85 VAL A N 1
ATOM 670 C CA . VAL A 1 85 ? -7.900 -8.950 5.461 1.00 96.75 85 VAL A CA 1
ATOM 671 C C . VAL A 1 85 ? -6.946 -8.533 4.340 1.00 96.75 85 VAL A C 1
ATOM 673 O O . VAL A 1 85 ? -6.977 -7.385 3.904 1.00 96.75 85 VAL A O 1
ATOM 676 N N . SER A 1 86 ? -6.126 -9.456 3.843 1.00 96.19 86 SER A N 1
ATOM 677 C CA . SER A 1 86 ? -5.206 -9.204 2.730 1.00 96.19 86 SER A CA 1
ATOM 678 C C . SER A 1 86 ? -5.590 -10.042 1.516 1.00 96.19 86 SER A C 1
ATOM 680 O O . SER A 1 86 ? -5.839 -11.243 1.625 1.00 96.19 86 SER A O 1
ATOM 682 N N . THR A 1 87 ? -5.669 -9.411 0.349 1.00 97.75 87 THR A N 1
ATOM 683 C CA . THR A 1 87 ? -5.879 -10.088 -0.937 1.00 97.75 87 THR A CA 1
ATOM 684 C C . THR A 1 87 ? -4.733 -9.746 -1.871 1.00 97.75 8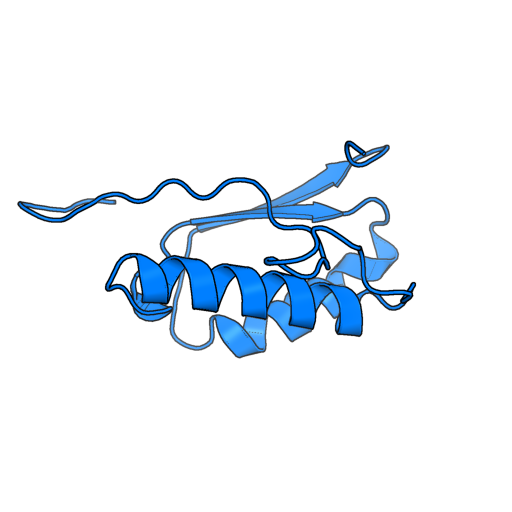7 THR A C 1
ATOM 686 O O . THR A 1 87 ? -4.441 -8.574 -2.076 1.00 97.75 87 THR A O 1
ATOM 689 N N . GLY A 1 88 ? -4.099 -10.766 -2.443 1.00 97.31 88 GLY A N 1
ATOM 690 C CA . GLY A 1 88 ? -3.009 -10.619 -3.398 1.00 97.31 88 GLY A CA 1
ATOM 691 C C . GLY A 1 88 ? -3.412 -11.024 -4.801 1.00 97.31 88 GLY A C 1
ATOM 692 O O . GLY A 1 88 ? -3.985 -12.097 -4.981 1.00 97.31 88 GLY A O 1
ATOM 693 N N . LEU A 1 89 ? -3.072 -10.200 -5.785 1.00 98.06 89 LEU A N 1
ATOM 694 C CA . LEU A 1 89 ? -3.342 -10.450 -7.194 1.00 98.06 89 LEU A CA 1
ATOM 695 C C . LEU A 1 89 ? -2.073 -10.226 -8.012 1.00 98.06 89 LEU A C 1
ATOM 697 O O . LEU A 1 89 ? -1.367 -9.236 -7.823 1.00 98.06 89 LEU A O 1
ATOM 701 N N . VAL A 1 90 ? -1.817 -11.146 -8.940 1.00 97.69 90 VAL A N 1
ATOM 702 C CA . VAL A 1 90 ? -0.839 -10.941 -10.009 1.00 97.69 90 VAL A CA 1
ATOM 703 C C . VAL A 1 90 ? -1.618 -10.510 -11.243 1.00 97.69 90 VAL A C 1
ATOM 705 O O . VAL A 1 90 ? -2.505 -11.233 -11.695 1.00 97.69 90 VAL A O 1
ATOM 708 N N . VAL A 1 91 ? -1.329 -9.316 -11.748 1.00 97.88 91 VAL A N 1
ATOM 709 C CA . VAL A 1 91 ? -2.020 -8.714 -12.895 1.00 97.88 91 VAL A CA 1
ATOM 710 C C . VAL A 1 91 ? -1.047 -8.485 -14.043 1.00 97.88 91 VAL A C 1
ATOM 712 O O . VAL A 1 91 ? 0.150 -8.351 -13.827 1.00 97.88 91 VAL A O 1
ATOM 715 N N . GLN A 1 92 ? -1.550 -8.418 -15.275 1.00 97.38 92 GLN A N 1
ATOM 716 C CA . GLN A 1 92 ? -0.689 -8.231 -16.448 1.00 97.38 92 GLN A CA 1
ATOM 717 C C . GLN A 1 92 ? 0.033 -6.872 -16.436 1.00 97.38 92 GLN A C 1
ATOM 719 O O . GLN A 1 92 ? 1.180 -6.775 -16.863 1.00 97.38 92 GLN A O 1
ATOM 724 N N . ALA A 1 93 ? -0.644 -5.822 -15.971 1.00 95.88 93 ALA A N 1
ATOM 725 C CA . ALA A 1 93 ? -0.112 -4.467 -15.905 1.00 95.88 93 ALA A CA 1
ATOM 726 C C . ALA A 1 93 ? -0.851 -3.645 -14.839 1.00 95.88 93 ALA A C 1
ATOM 728 O O . ALA A 1 93 ? -1.986 -3.962 -14.476 1.00 95.88 93 ALA A O 1
ATOM 729 N N . LEU A 1 94 ? -0.207 -2.576 -14.367 1.00 93.25 94 LEU A N 1
ATOM 730 C CA . LEU A 1 94 ? -0.817 -1.547 -13.523 1.00 93.25 94 LEU A CA 1
ATOM 731 C C . LEU A 1 94 ? -1.177 -0.334 -14.386 1.00 93.25 94 LEU A C 1
ATOM 733 O O . LEU A 1 94 ? -0.479 -0.041 -15.358 1.00 93.25 94 LEU A O 1
ATOM 737 N N . ALA A 1 95 ? -2.256 0.361 -14.027 1.00 83.75 95 ALA A N 1
ATOM 738 C CA . ALA A 1 95 ? -2.630 1.607 -14.684 1.00 83.75 95 ALA A CA 1
ATOM 739 C C . ALA A 1 95 ? -1.538 2.669 -14.473 1.00 83.75 95 ALA A C 1
ATOM 741 O O . ALA A 1 95 ? -0.989 2.784 -13.373 1.00 83.75 95 ALA A O 1
ATOM 742 N N . ARG A 1 96 ? -1.235 3.419 -15.534 1.00 66.50 96 ARG A N 1
ATOM 743 C CA . ARG A 1 96 ? -0.399 4.619 -15.519 1.00 66.50 96 ARG A CA 1
ATOM 744 C C . ARG A 1 96 ? -1.167 5.745 -16.185 1.00 66.50 96 ARG A C 1
ATOM 746 O O . ARG A 1 96 ? -1.774 5.460 -17.242 1.00 66.50 96 ARG A O 1
#

Secondary structure (DSSP, 8-state):
---SS-----PPPPPSB-TTT-PBPS---HHHHHHHHHHHHHHHHHHTT--GGG--EEEEEES-GGGHHHHHHHHHHHSTT---EEEEEE-S----